Protein AF-A0A377D0I1-F1 (afdb_monomer)

Mean predicted aligned error: 7.3 Å

Organism: Escherichia coli (NCBI:txid562)

Solvent-accessible surface area (backbone atoms only — not comparable to full-atom values): 4989 Å² total; per-residue (Å²): 130,85,79,76,65,96,58,56,69,66,63,54,50,51,54,51,51,54,55,48,50,52,42,58,75,68,64,50,51,72,68,58,45,52,50,52,52,51,52,51,54,54,47,49,41,67,73,78,37,62,79,93,48,34,64,62,50,53,66,56,45,60,59,49,53,56,50,52,52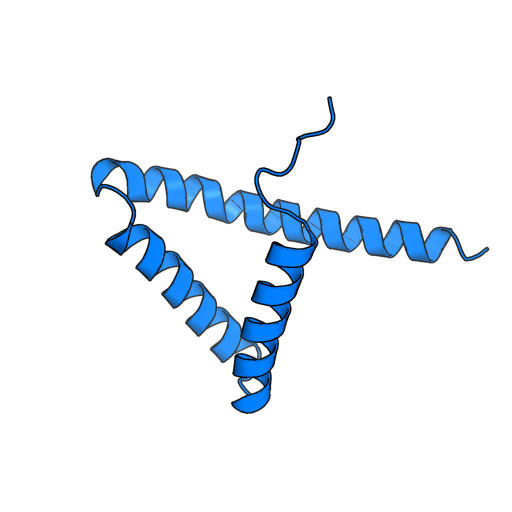,53,52,53,54,50,53,53,54,55,58,59,67,64,78,113

Structure (mmCIF, N/CA/C/O backbone):
data_AF-A0A377D0I1-F1
#
_entry.id   AF-A0A377D0I1-F1
#
loop_
_atom_site.group_PDB
_atom_site.id
_atom_site.type_symbol
_atom_site.label_atom_id
_atom_site.label_alt_id
_atom_site.label_comp_id
_atom_site.label_asym_id
_atom_site.label_entity_id
_atom_site.label_seq_id
_atom_site.pdbx_PDB_ins_code
_atom_site.Cartn_x
_atom_site.Cartn_y
_atom_site.Cartn_z
_atom_site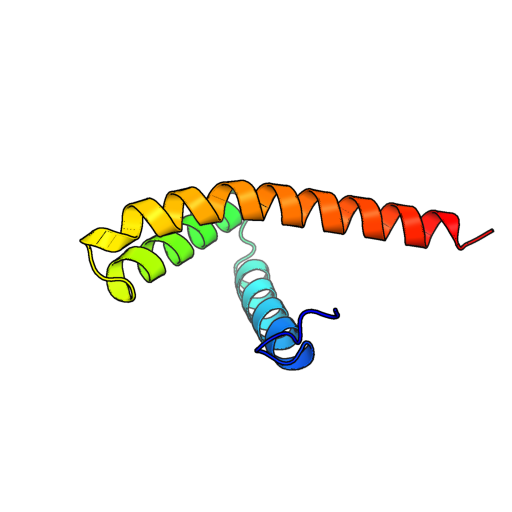.occupancy
_atom_site.B_iso_or_equiv
_atom_site.auth_seq_id
_atom_site.auth_comp_id
_atom_site.auth_asym_id
_atom_site.auth_atom_id
_atom_site.pdbx_PDB_model_num
ATOM 1 N N . MET A 1 1 ? 22.821 12.261 8.252 1.00 33.25 1 MET A N 1
ATOM 2 C CA . MET A 1 1 ? 22.194 13.244 7.340 1.00 33.25 1 MET A CA 1
ATOM 3 C C . MET A 1 1 ? 20.693 13.001 7.351 1.00 33.25 1 MET A C 1
ATOM 5 O O . MET A 1 1 ? 20.322 11.834 7.229 1.00 33.25 1 MET A O 1
ATOM 9 N N . PRO A 1 2 ? 19.841 14.021 7.550 1.00 38.12 2 PRO A N 1
ATOM 10 C CA . PRO A 1 2 ? 18.401 13.829 7.473 1.00 38.12 2 PRO A CA 1
ATOM 11 C C . PRO A 1 2 ? 18.056 13.487 6.022 1.00 38.12 2 PRO A C 1
ATOM 13 O O . PRO A 1 2 ? 18.474 14.176 5.093 1.00 38.12 2 PRO A O 1
ATOM 16 N N . GLN A 1 3 ? 17.377 12.361 5.823 1.00 46.34 3 GLN A N 1
ATOM 17 C CA . GLN A 1 3 ? 16.807 12.001 4.531 1.00 46.34 3 GLN A CA 1
ATOM 18 C C . GLN A 1 3 ? 15.722 13.042 4.258 1.00 46.34 3 GLN A C 1
ATOM 20 O O . GLN A 1 3 ? 14.672 13.000 4.890 1.00 46.34 3 GLN A O 1
ATOM 25 N N . ILE A 1 4 ? 16.004 14.018 3.395 1.00 48.62 4 ILE A N 1
ATOM 26 C CA . ILE A 1 4 ? 14.996 14.972 2.936 1.00 48.62 4 ILE A CA 1
ATOM 27 C C . ILE A 1 4 ? 13.953 14.136 2.194 1.00 48.62 4 ILE A C 1
ATOM 29 O O . ILE A 1 4 ? 14.239 13.600 1.119 1.00 48.62 4 ILE A O 1
ATOM 33 N N . SER A 1 5 ? 12.785 13.939 2.808 1.00 62.25 5 SER A N 1
ATOM 34 C CA . SER A 1 5 ? 11.662 13.279 2.153 1.00 62.25 5 SER A CA 1
ATOM 35 C C . SER A 1 5 ? 11.380 14.025 0.855 1.00 62.25 5 SER A C 1
ATOM 37 O O . SER A 1 5 ? 11.218 15.241 0.834 1.00 62.25 5 SER A O 1
ATOM 39 N N . ARG A 1 6 ? 11.361 13.292 -0.260 1.00 70.62 6 ARG A N 1
ATOM 40 C CA . ARG A 1 6 ? 11.103 13.846 -1.600 1.00 70.62 6 ARG A CA 1
ATOM 41 C C . ARG A 1 6 ? 9.667 14.382 -1.759 1.00 70.62 6 ARG A C 1
ATOM 43 O O . ARG A 1 6 ? 9.354 14.961 -2.791 1.00 70.62 6 ARG A O 1
ATOM 50 N N . TYR A 1 7 ? 8.827 14.149 -0.753 1.00 78.75 7 TYR A N 1
ATOM 51 C CA . TYR A 1 7 ? 7.416 14.504 -0.645 1.00 78.75 7 TYR A CA 1
ATOM 52 C C . TYR A 1 7 ? 7.204 15.208 0.698 1.00 78.75 7 TYR A C 1
ATOM 54 O O . TYR A 1 7 ? 7.898 14.863 1.659 1.00 78.75 7 TYR A O 1
ATOM 62 N N . SER A 1 8 ? 6.278 16.169 0.770 1.00 82.44 8 SER A N 1
ATOM 63 C CA . SER A 1 8 ? 5.925 16.784 2.052 1.00 82.44 8 SER A CA 1
ATOM 64 C C . SER A 1 8 ? 5.141 15.800 2.915 1.00 82.44 8 SER A C 1
ATOM 66 O O . SER A 1 8 ? 4.363 14.990 2.400 1.00 82.44 8 SER A O 1
ATOM 68 N N . ASP A 1 9 ? 5.338 15.881 4.229 1.00 81.81 9 ASP A N 1
ATOM 69 C CA . ASP A 1 9 ? 4.613 15.038 5.177 1.00 81.81 9 ASP A CA 1
ATOM 70 C C . ASP A 1 9 ? 3.097 15.275 5.058 1.00 81.81 9 ASP A C 1
ATOM 72 O O . ASP A 1 9 ? 2.332 14.314 5.010 1.00 81.81 9 ASP A O 1
ATOM 76 N N . GLU A 1 10 ? 2.665 16.525 4.842 1.00 86.19 10 GLU A N 1
ATOM 77 C CA . GLU A 1 10 ? 1.248 16.868 4.646 1.00 86.19 10 GLU A CA 1
ATOM 78 C C . GLU A 1 10 ? 0.639 16.177 3.421 1.00 86.19 10 GLU A C 1
ATOM 80 O O . GLU A 1 10 ? -0.472 15.654 3.493 1.00 86.19 10 GLU A O 1
ATOM 85 N N . GLN A 1 11 ? 1.357 16.138 2.292 1.00 86.31 11 GLN A N 1
ATOM 86 C CA . GLN A 1 11 ? 0.866 15.478 1.081 1.00 86.31 11 GLN A CA 1
ATOM 87 C C . GLN A 1 11 ? 0.695 13.971 1.312 1.00 86.31 11 GLN A C 1
ATOM 89 O O . GLN A 1 11 ? -0.268 13.367 0.839 1.00 86.31 11 GLN A O 1
ATOM 94 N N . VAL A 1 12 ? 1.627 13.353 2.041 1.00 85.50 12 VAL A N 1
ATOM 95 C CA . VAL A 1 12 ? 1.560 11.926 2.377 1.00 85.50 12 VAL A CA 1
ATOM 96 C C . VAL A 1 12 ? 0.395 11.646 3.327 1.00 85.50 12 VAL A C 1
ATOM 98 O O . VAL A 1 12 ? -0.349 10.690 3.110 1.00 85.50 12 VAL A O 1
ATOM 101 N N . GLU A 1 13 ? 0.212 12.473 4.354 1.00 87.25 13 GLU A N 1
ATOM 102 C CA . GLU A 1 13 ? -0.874 12.334 5.326 1.00 87.25 13 GLU A CA 1
ATOM 103 C C . GLU A 1 13 ? -2.254 12.507 4.690 1.00 87.25 13 GLU A C 1
ATOM 105 O O . GLU A 1 13 ? -3.143 11.698 4.955 1.00 87.25 13 GLU A O 1
ATOM 110 N N . GLN A 1 14 ? -2.423 13.489 3.799 1.00 92.25 14 GLN A N 1
ATOM 111 C CA . GLN A 1 14 ? -3.674 13.697 3.063 1.00 92.25 14 GLN A CA 1
ATOM 112 C C . GLN A 1 14 ? -4.052 12.467 2.233 1.00 92.25 14 GLN A C 1
ATOM 114 O O . GLN A 1 14 ? -5.164 11.954 2.359 1.00 92.25 14 GLN A O 1
ATOM 119 N N . LEU A 1 15 ? -3.110 11.933 1.448 1.00 92.56 15 LEU A N 1
ATOM 120 C CA . LEU A 1 15 ? -3.352 10.733 0.643 1.00 92.56 15 LEU A CA 1
ATOM 121 C C . LEU A 1 15 ? -3.683 9.514 1.515 1.00 92.56 15 LEU A C 1
ATOM 123 O O . LEU A 1 15 ? -4.560 8.724 1.168 1.00 92.56 15 LEU A O 1
ATOM 127 N N . LEU A 1 16 ? -3.008 9.352 2.657 1.00 90.19 16 LEU A N 1
ATOM 128 C CA . LEU A 1 16 ? -3.319 8.273 3.595 1.00 90.19 16 LEU A CA 1
ATOM 129 C C . LEU A 1 16 ? -4.725 8.418 4.184 1.00 90.19 16 LEU A C 1
ATOM 131 O O . LEU A 1 16 ? -5.453 7.427 4.240 1.00 90.19 16 LEU A O 1
ATOM 135 N N . ALA A 1 17 ? -5.118 9.625 4.592 1.00 92.25 17 ALA A N 1
ATOM 136 C CA . ALA A 1 17 ? -6.442 9.891 5.142 1.00 92.25 17 ALA A CA 1
ATOM 137 C C . ALA A 1 17 ? -7.549 9.616 4.113 1.00 92.25 17 ALA A C 1
ATOM 139 O O . ALA A 1 17 ? -8.540 8.964 4.433 1.00 92.25 17 ALA A O 1
ATOM 140 N N . GLU A 1 18 ? -7.368 10.041 2.862 1.00 95.94 18 GLU A N 1
ATOM 141 C CA . GLU A 1 18 ? -8.322 9.765 1.784 1.00 95.94 18 GLU A CA 1
ATOM 142 C C . GLU A 1 18 ? -8.490 8.263 1.527 1.00 95.94 18 GLU A C 1
ATOM 144 O O . GLU A 1 18 ? -9.616 7.774 1.417 1.00 95.94 18 GLU A O 1
ATOM 149 N N . LEU A 1 19 ? -7.388 7.510 1.487 1.00 93.75 19 LEU A N 1
ATOM 150 C CA . LEU A 1 19 ? -7.435 6.059 1.295 1.00 93.75 19 LEU A CA 1
ATOM 151 C C . LEU A 1 19 ? -8.112 5.345 2.472 1.00 93.75 19 LEU A C 1
ATOM 153 O O . LEU A 1 19 ? -8.915 4.436 2.252 1.00 93.75 19 LEU A O 1
ATOM 157 N N . LEU A 1 20 ? -7.831 5.767 3.708 1.00 92.94 20 LEU A N 1
ATOM 158 C CA . LEU A 1 20 ? -8.501 5.239 4.899 1.00 92.94 20 LEU A CA 1
ATOM 159 C C . LEU A 1 20 ? -10.004 5.524 4.861 1.00 92.94 20 LEU A C 1
ATOM 161 O O . LEU A 1 20 ? -10.796 4.600 5.032 1.00 92.94 20 LEU A O 1
ATOM 165 N N . ASN A 1 21 ? -10.399 6.753 4.526 1.00 95.81 21 ASN A N 1
ATOM 166 C CA . ASN A 1 21 ? -11.804 7.140 4.403 1.00 95.81 21 ASN A CA 1
ATOM 167 C C . ASN A 1 21 ? -12.558 6.275 3.383 1.00 95.81 21 ASN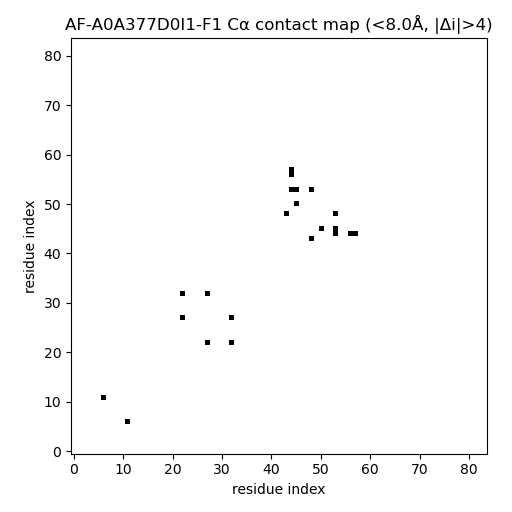 A C 1
ATOM 169 O O . ASN A 1 21 ? -13.718 5.929 3.604 1.00 95.81 21 ASN A O 1
ATOM 173 N N . VAL A 1 22 ? -11.922 5.893 2.268 1.00 96.31 22 VAL A N 1
ATOM 174 C CA . VAL A 1 22 ? -12.527 4.972 1.291 1.00 96.31 22 VAL A CA 1
ATOM 175 C C . VAL A 1 22 ? -12.757 3.591 1.910 1.00 96.31 22 VAL A C 1
ATOM 177 O O . VAL A 1 22 ? -13.854 3.045 1.786 1.00 96.31 22 VAL A O 1
ATOM 180 N N . LEU A 1 23 ? -11.765 3.029 2.603 1.00 95.00 23 LEU A N 1
ATOM 181 C CA . LEU A 1 23 ? -11.902 1.717 3.247 1.00 95.00 23 LEU A CA 1
ATOM 182 C C . LEU A 1 23 ? -12.982 1.727 4.342 1.00 95.00 23 LEU A C 1
ATOM 184 O O . LEU A 1 23 ? -13.816 0.819 4.394 1.00 95.00 23 LEU A O 1
ATOM 188 N N . GLU A 1 24 ? -13.026 2.784 5.156 1.00 93.81 24 GLU A N 1
ATOM 189 C CA . GLU A 1 24 ? -14.031 2.978 6.206 1.00 93.81 24 GLU A CA 1
ATOM 190 C C . GLU A 1 24 ? -15.440 3.155 5.638 1.00 93.81 24 GLU A C 1
ATOM 192 O O . GLU A 1 24 ? -16.382 2.505 6.098 1.00 93.81 24 GLU A O 1
ATOM 197 N N . LYS A 1 25 ? -15.595 3.971 4.586 1.00 96.50 25 LYS A N 1
ATOM 198 C CA . LYS A 1 25 ? -16.876 4.181 3.892 1.00 96.50 25 LYS A CA 1
ATOM 199 C C . LYS A 1 25 ? -17.480 2.867 3.404 1.00 96.50 25 LYS A C 1
ATOM 201 O O . LYS A 1 25 ? -18.694 2.679 3.482 1.00 96.50 25 LYS A O 1
ATOM 206 N N . HIS A 1 26 ? -16.642 1.963 2.906 1.00 95.62 26 HIS A N 1
ATOM 207 C CA . HIS A 1 26 ? -17.062 0.644 2.440 1.00 95.62 26 HIS A CA 1
ATOM 208 C C . HIS A 1 26 ? -17.143 -0.405 3.558 1.00 95.62 26 HIS A C 1
ATOM 210 O O . HIS A 1 26 ? -17.509 -1.545 3.277 1.00 95.6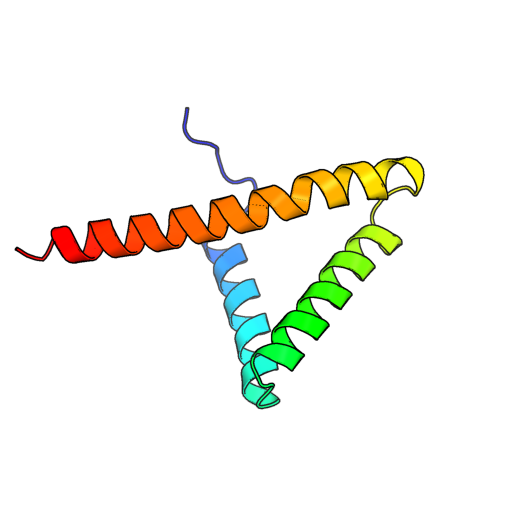2 26 HIS A O 1
ATOM 216 N N . LYS A 1 27 ? -16.841 -0.032 4.812 1.00 94.00 27 LYS A N 1
ATOM 217 C CA . LYS A 1 27 ? -16.776 -0.931 5.975 1.00 94.00 27 LYS A CA 1
ATOM 218 C C . LYS A 1 27 ? -15.957 -2.186 5.670 1.00 94.00 27 LYS A C 1
ATOM 220 O O . LYS A 1 27 ? -16.342 -3.295 6.043 1.00 94.00 27 LYS A O 1
ATOM 225 N N . ALA A 1 28 ? -14.862 -2.012 4.932 1.00 94.12 28 ALA A N 1
ATOM 226 C CA . ALA A 1 28 ? -14.035 -3.124 4.509 1.00 94.12 28 ALA A CA 1
ATOM 227 C C . ALA A 1 28 ? -13.369 -3.749 5.747 1.00 94.12 28 ALA A C 1
ATOM 229 O O . ALA A 1 28 ? -12.655 -3.044 6.466 1.00 94.12 28 ALA A O 1
ATOM 230 N N . PRO A 1 29 ? -13.569 -5.051 6.021 1.00 95.00 29 PRO A N 1
ATOM 231 C CA . PRO A 1 29 ? -12.850 -5.708 7.101 1.00 95.00 29 PRO A CA 1
ATOM 232 C C . PRO A 1 29 ? -11.343 -5.728 6.801 1.00 95.00 29 PRO A C 1
ATOM 234 O O . PRO A 1 29 ? -10.896 -5.455 5.679 1.00 95.00 29 PRO A O 1
ATOM 237 N N . THR A 1 30 ? -10.533 -5.998 7.825 1.00 92.00 30 THR A N 1
ATOM 238 C CA . THR A 1 30 ? -9.069 -5.893 7.734 1.00 92.00 30 THR A CA 1
ATOM 239 C C . THR A 1 30 ? -8.481 -6.795 6.649 1.00 92.00 30 THR A C 1
ATOM 241 O O . THR A 1 30 ? -7.599 -6.364 5.912 1.00 92.00 30 THR A O 1
ATOM 244 N N . ASP A 1 31 ? -8.981 -8.019 6.509 1.00 94.94 31 ASP A N 1
ATOM 245 C CA . ASP A 1 31 ? -8.563 -8.980 5.487 1.00 94.94 31 ASP A CA 1
ATOM 246 C C . ASP A 1 31 ? -8.848 -8.472 4.063 1.00 94.94 31 ASP A C 1
ATOM 248 O O . ASP A 1 31 ? -7.947 -8.471 3.220 1.00 94.94 31 ASP A O 1
ATOM 252 N N . LEU A 1 32 ? -10.053 -7.945 3.810 1.00 93.25 32 LEU A N 1
ATOM 253 C CA . LEU A 1 32 ? -10.411 -7.345 2.521 1.00 93.25 32 LEU A CA 1
ATOM 254 C C . LEU A 1 32 ? -9.559 -6.106 2.224 1.00 93.25 32 LEU A C 1
ATOM 256 O O . LEU A 1 32 ? -9.064 -5.944 1.108 1.00 93.25 32 LEU A O 1
ATOM 260 N N . SER A 1 33 ? -9.353 -5.252 3.226 1.00 94.44 33 SER A N 1
ATOM 261 C CA . SER A 1 33 ? -8.529 -4.047 3.101 1.00 94.44 33 SER A CA 1
ATOM 262 C C . SER A 1 33 ? -7.087 -4.392 2.723 1.00 94.44 33 SER A C 1
ATOM 264 O O . SER A 1 33 ? -6.539 -3.822 1.780 1.00 94.44 33 SER A O 1
ATOM 266 N N . LEU A 1 34 ? -6.483 -5.374 3.402 1.00 93.62 34 LEU A N 1
ATOM 267 C CA . LEU A 1 34 ? -5.132 -5.847 3.094 1.00 93.62 34 LEU A CA 1
ATOM 268 C C . LEU A 1 34 ? -5.045 -6.472 1.694 1.00 93.62 34 LEU A C 1
ATOM 270 O O . LEU A 1 34 ? -4.083 -6.204 0.973 1.00 93.62 34 LEU A O 1
ATOM 274 N N . MET A 1 35 ? -6.053 -7.246 1.279 1.00 93.75 35 MET A N 1
ATOM 275 C CA . MET A 1 35 ? -6.109 -7.825 -0.067 1.00 93.75 35 MET A CA 1
ATOM 276 C C . MET A 1 35 ? -6.169 -6.740 -1.153 1.00 93.75 35 MET A C 1
ATOM 278 O O . MET A 1 35 ? -5.404 -6.782 -2.117 1.00 93.75 35 MET A O 1
ATOM 282 N N . VAL A 1 36 ? -7.047 -5.744 -0.998 1.00 95.19 36 VAL A N 1
ATOM 283 C CA . VAL A 1 36 ? -7.206 -4.652 -1.973 1.00 95.19 36 VAL A CA 1
ATOM 284 C C . VAL A 1 36 ? -5.948 -3.786 -2.047 1.00 95.19 36 VAL A C 1
ATOM 286 O O . VAL A 1 36 ? -5.501 -3.463 -3.147 1.00 95.19 36 VAL A O 1
ATOM 289 N N . LEU A 1 37 ? -5.328 -3.462 -0.908 1.00 93.56 37 LEU A N 1
ATOM 290 C CA . LEU A 1 37 ? -4.065 -2.717 -0.877 1.00 93.56 37 LEU A CA 1
ATOM 291 C C . LEU A 1 37 ? -2.927 -3.500 -1.549 1.00 93.56 37 LEU A C 1
ATOM 293 O O . LEU A 1 37 ? -2.161 -2.925 -2.322 1.00 93.56 37 LEU A O 1
ATOM 297 N N . GLY A 1 38 ? -2.846 -4.817 -1.332 1.00 93.31 38 GLY A N 1
ATOM 298 C CA . GLY A 1 38 ? -1.900 -5.685 -2.040 1.00 93.31 38 GLY A CA 1
ATOM 299 C C . GLY A 1 38 ? -2.118 -5.684 -3.559 1.00 93.31 38 GLY A C 1
ATOM 300 O O . GLY A 1 38 ? -1.166 -5.528 -4.330 1.00 93.31 38 GLY A O 1
ATOM 301 N N . ASN A 1 39 ? -3.373 -5.776 -4.002 1.00 94.31 39 ASN A N 1
ATOM 302 C CA . ASN A 1 39 ? -3.735 -5.690 -5.421 1.00 94.31 39 ASN A CA 1
ATOM 303 C C . ASN A 1 39 ? -3.399 -4.318 -6.023 1.00 94.31 39 ASN A C 1
ATOM 305 O O . ASN A 1 39 ? -2.911 -4.237 -7.147 1.00 94.31 39 ASN A O 1
ATOM 309 N N . MET A 1 40 ? -3.586 -3.233 -5.270 1.00 93.12 40 MET A N 1
ATOM 310 C CA . MET A 1 40 ? -3.215 -1.888 -5.708 1.00 93.12 40 MET A CA 1
ATOM 311 C C . MET A 1 40 ? -1.698 -1.754 -5.901 1.00 93.12 40 MET A C 1
ATOM 313 O O . MET A 1 40 ? -1.252 -1.275 -6.943 1.00 93.12 40 MET A O 1
ATOM 317 N N . VAL A 1 41 ? -0.897 -2.223 -4.938 1.00 93.06 41 VAL A N 1
ATOM 318 C CA . VAL A 1 41 ? 0.573 -2.202 -5.031 1.00 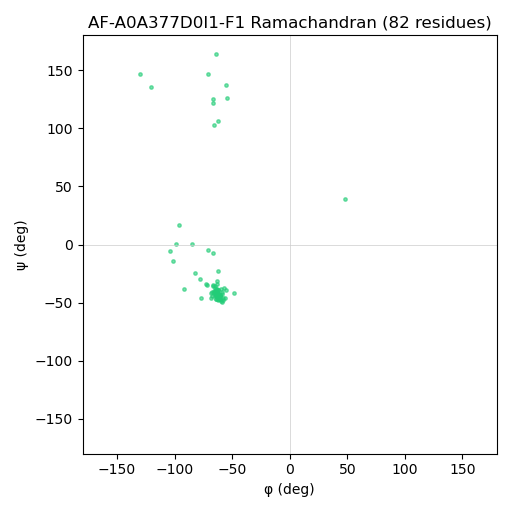93.06 41 VAL A CA 1
ATOM 319 C C . VAL A 1 41 ? 1.062 -3.019 -6.228 1.00 93.06 41 VAL A C 1
ATOM 321 O O . VAL A 1 41 ? 1.892 -2.545 -7.006 1.00 93.06 41 VAL A O 1
ATOM 324 N N . THR A 1 42 ? 0.541 -4.232 -6.416 1.00 93.75 42 THR A N 1
ATOM 325 C CA . THR A 1 42 ? 0.941 -5.086 -7.546 1.00 93.75 42 THR A CA 1
ATOM 326 C C . THR A 1 42 ? 0.504 -4.504 -8.889 1.00 93.75 42 THR A C 1
ATOM 328 O O . THR A 1 42 ? 1.270 -4.570 -9.850 1.00 93.75 42 THR A O 1
ATOM 331 N N . ASN A 1 43 ? -0.666 -3.860 -8.959 1.00 94.88 43 ASN A N 1
ATOM 332 C CA . ASN A 1 43 ? -1.106 -3.141 -10.151 1.00 94.88 43 ASN A CA 1
ATOM 333 C C . ASN A 1 43 ? -0.142 -1.998 -10.508 1.00 94.88 43 ASN A C 1
ATOM 335 O O . ASN A 1 43 ? 0.310 -1.933 -11.647 1.00 94.88 43 ASN A O 1
ATOM 339 N N . LEU A 1 44 ? 0.264 -1.171 -9.535 1.00 94.06 44 LEU A N 1
ATOM 340 C CA . LEU A 1 44 ? 1.239 -0.091 -9.751 1.00 94.06 44 LEU A CA 1
ATOM 341 C C . LEU A 1 44 ? 2.585 -0.613 -10.272 1.00 94.06 44 LEU A C 1
ATOM 343 O O . LEU A 1 44 ? 3.160 -0.036 -11.195 1.00 94.06 44 LEU A O 1
ATOM 347 N N . ILE A 1 45 ? 3.083 -1.721 -9.717 1.00 93.69 45 ILE A N 1
ATOM 348 C CA . ILE A 1 45 ? 4.317 -2.359 -10.199 1.00 93.69 45 ILE A CA 1
ATOM 349 C C . ILE A 1 45 ? 4.131 -2.873 -11.634 1.00 93.69 45 ILE A C 1
ATOM 351 O O . ILE A 1 45 ? 5.032 -2.748 -12.462 1.00 93.69 45 ILE A O 1
ATOM 355 N N . ASN A 1 46 ? 2.967 -3.425 -11.966 1.00 93.81 46 ASN A N 1
ATOM 356 C CA . ASN A 1 46 ? 2.701 -3.945 -13.303 1.00 93.81 46 ASN A CA 1
ATOM 357 C C . ASN A 1 46 ? 2.518 -2.853 -14.363 1.00 93.81 46 ASN A C 1
ATOM 359 O O . ASN A 1 46 ? 2.921 -3.063 -15.506 1.00 93.81 46 ASN A O 1
ATOM 363 N N . THR A 1 47 ? 1.947 -1.701 -14.019 1.00 94.44 47 THR A N 1
ATOM 364 C CA . THR A 1 47 ? 1.662 -0.635 -14.992 1.00 94.44 47 THR A CA 1
ATOM 365 C C . THR A 1 47 ? 2.790 0.379 -15.114 1.00 94.44 47 THR A C 1
ATOM 367 O O . THR A 1 47 ? 3.077 0.846 -16.212 1.00 94.44 47 THR A O 1
ATOM 370 N N . SER A 1 48 ? 3.435 0.721 -14.000 1.00 92.06 48 SER A N 1
ATOM 371 C CA . SER A 1 48 ? 4.317 1.891 -13.922 1.00 92.06 48 SER A CA 1
ATOM 372 C C . SER A 1 48 ? 5.803 1.534 -13.930 1.00 92.06 48 SER A C 1
ATOM 374 O O . SER A 1 48 ? 6.644 2.428 -13.978 1.00 92.06 48 SER A O 1
ATOM 376 N N . ILE A 1 49 ? 6.144 0.239 -13.893 1.00 92.94 49 ILE A N 1
ATOM 377 C CA . ILE A 1 49 ? 7.525 -0.258 -13.872 1.00 92.94 49 ILE A CA 1
ATOM 378 C C . ILE A 1 49 ? 7.782 -1.166 -15.078 1.00 92.94 49 ILE A C 1
ATOM 380 O O . ILE A 1 49 ? 6.993 -2.064 -15.403 1.00 92.94 49 ILE A O 1
ATOM 384 N N . ALA A 1 50 ? 8.940 -0.966 -15.714 1.00 95.06 50 ALA A N 1
ATOM 385 C CA . ALA A 1 50 ? 9.412 -1.807 -16.807 1.00 95.06 50 ALA A CA 1
ATOM 386 C C . ALA A 1 50 ? 9.475 -3.290 -16.378 1.00 95.06 50 ALA A C 1
ATOM 388 O O . ALA A 1 50 ? 9.976 -3.573 -15.286 1.00 95.06 50 ALA A O 1
ATOM 389 N N . PRO A 1 51 ? 9.038 -4.249 -17.222 1.00 93.56 51 PRO A N 1
ATOM 390 C CA . PRO A 1 51 ? 8.945 -5.667 -16.856 1.00 93.56 51 PRO A CA 1
ATOM 391 C C . PRO A 1 51 ? 10.201 -6.237 -16.186 1.00 93.56 51 PRO A C 1
ATOM 393 O O . PRO A 1 51 ? 10.099 -6.913 -15.166 1.00 93.56 51 PRO A O 1
ATOM 396 N N . ALA A 1 52 ? 11.384 -5.881 -16.696 1.00 95.62 52 ALA A N 1
ATOM 397 C CA . ALA A 1 52 ? 12.671 -6.347 -16.181 1.00 95.62 52 ALA A CA 1
ATOM 398 C C . ALA A 1 52 ? 12.968 -5.923 -14.726 1.00 95.62 52 ALA A C 1
ATOM 400 O O . ALA A 1 52 ? 13.770 -6.564 -14.054 1.00 95.62 52 ALA A O 1
ATOM 401 N N . GLN A 1 53 ? 12.337 -4.856 -14.225 1.00 94.00 53 GLN A N 1
ATOM 402 C CA . GLN A 1 53 ? 12.605 -4.299 -12.893 1.00 94.00 53 GLN A CA 1
ATOM 403 C C . GLN A 1 53 ? 11.551 -4.690 -11.848 1.00 94.00 53 GLN A C 1
ATOM 405 O O . GLN A 1 53 ? 11.795 -4.550 -10.649 1.00 94.00 53 GLN A O 1
ATOM 410 N N . ARG A 1 54 ? 10.390 -5.210 -12.268 1.00 94.19 54 ARG A N 1
ATOM 411 C CA . ARG A 1 54 ? 9.246 -5.482 -11.377 1.00 94.19 54 ARG A CA 1
ATOM 412 C C . ARG A 1 54 ? 9.609 -6.401 -10.217 1.00 94.19 54 ARG A C 1
ATOM 414 O O . ARG A 1 54 ? 9.302 -6.083 -9.071 1.00 94.19 54 ARG A O 1
ATOM 421 N N . GLN A 1 55 ? 10.320 -7.493 -10.505 1.00 92.06 55 GLN A N 1
ATOM 422 C CA . GLN A 1 55 ? 10.729 -8.459 -9.485 1.00 92.06 55 GLN A CA 1
ATOM 423 C C . GLN A 1 55 ? 11.685 -7.838 -8.459 1.00 92.06 55 GLN A C 1
ATOM 425 O O . GLN A 1 55 ? 11.533 -8.054 -7.259 1.00 92.06 55 GLN A O 1
ATOM 430 N N . ALA A 1 56 ? 12.646 -7.029 -8.913 1.00 93.06 56 ALA A N 1
ATOM 431 C CA . ALA A 1 56 ? 13.599 -6.362 -8.030 1.00 93.06 56 ALA A CA 1
ATOM 432 C C . ALA A 1 56 ? 12.902 -5.359 -7.095 1.00 93.06 56 ALA A C 1
ATOM 434 O O . ALA A 1 56 ? 13.223 -5.288 -5.905 1.00 93.06 56 ALA A O 1
ATOM 435 N N . ILE A 1 57 ? 11.909 -4.626 -7.608 1.00 92.00 57 ILE A N 1
ATOM 436 C CA . ILE A 1 57 ? 11.111 -3.688 -6.810 1.00 92.00 57 ILE A CA 1
ATOM 437 C C . ILE A 1 57 ? 10.225 -4.435 -5.812 1.00 92.00 57 ILE A C 1
ATOM 439 O O . ILE A 1 57 ? 10.225 -4.078 -4.635 1.00 92.00 57 ILE A O 1
ATOM 443 N N . ALA A 1 58 ? 9.534 -5.498 -6.234 1.00 90.50 58 ALA A N 1
ATOM 444 C CA . ALA A 1 58 ? 8.714 -6.318 -5.343 1.00 90.50 58 ALA A CA 1
ATOM 445 C C . ALA A 1 58 ? 9.545 -6.903 -4.185 1.00 90.50 58 ALA A C 1
ATOM 447 O O . ALA A 1 58 ? 9.180 -6.758 -3.017 1.00 90.50 58 ALA A O 1
ATOM 448 N N . ASN A 1 59 ? 10.722 -7.459 -4.495 1.00 91.06 59 ASN A N 1
ATOM 449 C CA . ASN A 1 59 ? 11.647 -8.008 -3.500 1.00 91.06 59 ASN A CA 1
ATOM 450 C C . ASN A 1 59 ? 12.173 -6.939 -2.528 1.00 91.06 59 ASN A C 1
ATOM 452 O O . ASN A 1 59 ? 12.440 -7.239 -1.369 1.00 91.06 59 ASN A O 1
ATOM 456 N N . SER A 1 60 ? 12.310 -5.692 -2.983 1.00 88.50 60 SER A N 1
ATOM 457 C CA . SER A 1 60 ? 12.759 -4.572 -2.147 1.00 88.50 60 SER A CA 1
ATOM 458 C C . SER A 1 60 ? 11.629 -3.966 -1.304 1.00 88.50 60 SER A C 1
ATOM 460 O O . SER A 1 60 ? 11.887 -3.353 -0.265 1.00 88.50 60 SER A O 1
ATOM 462 N N . PHE A 1 61 ? 10.375 -4.121 -1.736 1.00 89.50 61 PHE A N 1
ATOM 463 C CA . PHE A 1 61 ? 9.200 -3.565 -1.068 1.00 89.50 61 PHE A CA 1
ATOM 464 C C . PHE A 1 61 ? 8.799 -4.371 0.175 1.00 89.50 61 PHE A C 1
ATOM 466 O O . PHE A 1 61 ? 8.588 -3.782 1.236 1.00 89.50 61 PHE A O 1
ATOM 473 N N . CYS A 1 62 ? 8.748 -5.705 0.088 1.00 85.81 62 CYS A N 1
ATOM 474 C CA . CYS A 1 62 ? 8.287 -6.549 1.201 1.00 85.81 62 CYS A CA 1
ATOM 475 C C . CYS A 1 62 ? 9.103 -6.362 2.500 1.00 85.81 62 CYS A C 1
ATOM 477 O O . CYS A 1 62 ? 8.495 -6.126 3.545 1.00 85.81 62 CYS A O 1
ATOM 479 N N . PRO A 1 63 ? 10.453 -6.367 2.483 1.00 87.31 63 PRO A N 1
ATOM 480 C CA . PRO A 1 63 ? 11.242 -6.123 3.692 1.00 87.31 63 PRO A CA 1
ATOM 481 C C . PRO A 1 63 ? 11.027 -4.718 4.264 1.00 87.31 63 PRO A C 1
ATOM 483 O O . PRO A 1 63 ? 11.028 -4.525 5.481 1.00 87.31 63 PRO A O 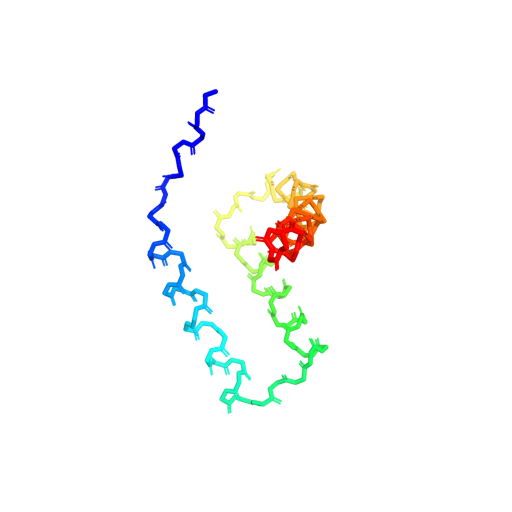1
ATOM 486 N N . ARG A 1 64 ? 10.806 -3.722 3.396 1.00 86.69 64 ARG A N 1
ATOM 487 C CA . ARG A 1 64 ? 10.559 -2.337 3.809 1.00 86.69 64 ARG A CA 1
ATOM 488 C C . ARG A 1 64 ? 9.256 -2.206 4.593 1.00 86.69 64 ARG A C 1
ATOM 490 O O . ARG A 1 64 ? 9.226 -1.435 5.549 1.00 86.69 64 ARG A O 1
ATOM 497 N N . LEU A 1 65 ? 8.218 -2.968 4.246 1.00 86.88 65 LEU A N 1
ATOM 498 C CA . LEU A 1 65 ? 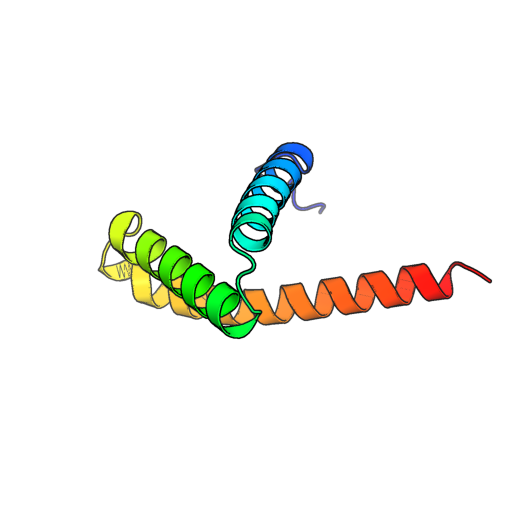6.962 -2.983 4.998 1.00 86.88 65 LEU A CA 1
ATOM 499 C C . LEU A 1 65 ? 7.177 -3.445 6.449 1.00 86.88 65 LEU A C 1
ATOM 501 O O . LEU A 1 65 ? 6.711 -2.787 7.378 1.00 86.88 65 LEU A O 1
ATOM 505 N N . THR A 1 66 ? 7.955 -4.509 6.654 1.00 85.94 66 THR A N 1
ATOM 506 C CA . THR A 1 66 ? 8.312 -5.000 7.996 1.00 85.94 66 THR A CA 1
ATOM 507 C C . THR A 1 66 ? 9.086 -3.953 8.795 1.00 85.94 66 THR A C 1
ATOM 509 O O . THR A 1 66 ? 8.782 -3.711 9.964 1.00 85.94 66 THR A O 1
ATOM 512 N N . VAL A 1 67 ? 10.042 -3.269 8.159 1.00 86.12 67 VAL A N 1
ATOM 513 C CA . VAL A 1 67 ? 10.793 -2.175 8.796 1.00 86.12 67 VAL A CA 1
ATOM 514 C C . VAL A 1 67 ? 9.871 -1.012 9.178 1.00 86.12 67 VAL A C 1
ATOM 516 O O . VAL A 1 67 ? 10.012 -0.454 10.264 1.00 86.12 67 VAL A O 1
ATOM 519 N N . LEU A 1 68 ? 8.913 -0.641 8.322 1.00 83.62 68 LEU A N 1
ATOM 520 C CA . LEU A 1 68 ? 7.938 0.417 8.618 1.00 83.62 68 LEU A CA 1
ATOM 521 C C . LEU A 1 68 ? 7.045 0.051 9.808 1.00 83.62 68 LEU A C 1
ATOM 523 O O . LEU A 1 68 ? 6.831 0.887 10.686 1.00 83.62 68 LEU A O 1
ATOM 527 N N . TYR A 1 69 ? 6.581 -1.199 9.870 1.00 84.56 69 TYR A N 1
ATOM 528 C CA . TYR A 1 69 ? 5.817 -1.709 11.007 1.00 84.56 69 TYR A CA 1
ATOM 529 C C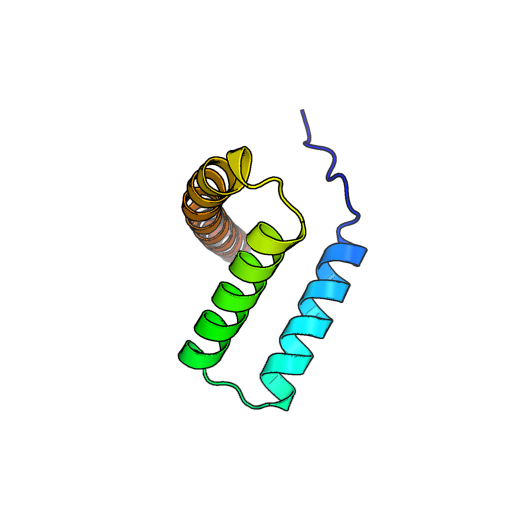 . TYR A 1 69 ? 6.620 -1.617 12.312 1.00 84.56 69 TYR A C 1
ATOM 531 O O . TYR A 1 69 ? 6.139 -1.063 13.300 1.00 84.56 69 TYR A O 1
ATOM 539 N N . GLN A 1 70 ? 7.873 -2.080 12.301 1.00 84.50 70 GLN A N 1
ATOM 540 C CA . GLN A 1 70 ? 8.760 -2.013 13.466 1.00 84.50 70 GLN A CA 1
ATOM 541 C C . GLN A 1 70 ? 9.027 -0.570 13.908 1.00 84.50 70 GLN A C 1
ATOM 543 O O . GLN A 1 70 ? 8.946 -0.272 15.095 1.00 84.50 70 GLN A O 1
ATOM 548 N N . ARG A 1 71 ? 9.293 0.346 12.967 1.00 82.19 71 ARG A N 1
ATOM 549 C CA . ARG A 1 71 ? 9.512 1.767 13.279 1.00 82.19 71 ARG A CA 1
ATOM 550 C C . ARG A 1 71 ? 8.299 2.408 13.944 1.00 82.19 71 ARG A C 1
ATOM 552 O O . ARG A 1 71 ? 8.472 3.123 14.925 1.00 82.19 71 ARG A O 1
ATOM 559 N N . ARG A 1 72 ? 7.087 2.139 13.444 1.00 81.00 72 ARG A N 1
ATOM 560 C CA . ARG A 1 72 ? 5.856 2.659 14.060 1.00 81.00 72 ARG A CA 1
ATOM 561 C C . ARG A 1 72 ? 5.624 2.081 15.455 1.00 81.00 72 ARG A C 1
ATOM 563 O O . ARG A 1 72 ? 5.278 2.834 16.355 1.00 81.00 72 ARG A O 1
ATOM 570 N N . GLN A 1 73 ? 5.886 0.792 15.661 1.00 80.62 73 GLN A N 1
ATOM 571 C CA . GLN A 1 73 ? 5.807 0.173 16.990 1.00 80.62 73 GLN A CA 1
ATOM 572 C C . GLN A 1 73 ? 6.810 0.788 17.981 1.00 80.62 73 GLN A C 1
ATOM 574 O O . GLN A 1 73 ? 6.459 1.059 19.126 1.00 80.62 73 GLN A O 1
ATOM 579 N N . SER A 1 74 ? 8.047 1.050 17.552 1.00 76.12 74 SER A N 1
ATOM 580 C CA . SER A 1 74 ? 9.061 1.684 18.404 1.00 76.12 74 SER A CA 1
ATOM 581 C C . SER A 1 74 ? 8.727 3.138 18.744 1.00 76.12 74 SER A C 1
ATOM 583 O O . SER A 1 74 ? 8.880 3.529 19.896 1.00 76.12 74 SER A O 1
ATOM 585 N N . ALA A 1 75 ? 8.222 3.917 17.782 1.00 74.38 75 ALA A N 1
ATOM 586 C CA . ALA A 1 75 ? 7.824 5.305 18.017 1.00 74.38 75 ALA A CA 1
ATOM 587 C C . ALA A 1 75 ? 6.686 5.415 19.047 1.00 74.38 75 ALA A C 1
ATOM 589 O O . ALA A 1 75 ? 6.735 6.282 19.913 1.00 74.38 75 ALA A O 1
ATOM 590 N N . LEU A 1 76 ? 5.712 4.496 19.005 1.00 64.31 76 LEU A N 1
ATOM 591 C CA . LEU A 1 76 ? 4.627 4.438 19.991 1.00 64.31 76 LEU A CA 1
ATOM 592 C C . LEU A 1 76 ? 5.136 4.109 21.405 1.00 64.31 76 LEU A C 1
ATOM 594 O O . LEU A 1 76 ? 4.663 4.687 22.380 1.00 64.31 76 LEU A O 1
ATOM 598 N N . ARG A 1 77 ? 6.138 3.227 21.526 1.00 60.69 77 ARG A N 1
ATOM 599 C CA . ARG A 1 77 ? 6.772 2.903 22.819 1.00 60.69 77 ARG A CA 1
ATOM 600 C C . ARG A 1 77 ? 7.549 4.080 23.402 1.00 60.69 77 ARG A C 1
ATOM 602 O O . ARG A 1 77 ? 7.600 4.241 24.615 1.00 60.69 77 ARG A O 1
ATOM 609 N N . GLU A 1 78 ? 8.163 4.893 22.550 1.00 60.47 78 GLU A N 1
ATOM 610 C CA . GLU A 1 78 ? 8.953 6.052 22.972 1.00 60.47 78 GLU A CA 1
ATOM 611 C C . GLU A 1 78 ? 8.071 7.246 23.372 1.00 60.47 78 GLU A C 1
ATOM 613 O O . GLU A 1 78 ? 8.440 8.005 24.265 1.00 60.47 78 GLU A O 1
ATOM 618 N N . THR A 1 79 ? 6.880 7.387 22.776 1.00 58.22 79 THR A N 1
ATOM 619 C CA . THR A 1 79 ? 5.867 8.357 23.226 1.00 58.22 79 THR A CA 1
ATOM 620 C C . THR A 1 79 ? 5.207 7.960 24.544 1.00 58.22 79 THR A C 1
ATOM 622 O O . THR A 1 79 ? 4.935 8.837 25.355 1.00 58.22 79 THR A O 1
ATOM 625 N N . ASP A 1 80 ? 4.999 6.662 24.783 1.00 54.94 80 ASP A N 1
ATOM 626 C CA . ASP A 1 80 ? 4.438 6.141 26.040 1.00 54.94 80 ASP A CA 1
ATOM 627 C C . ASP A 1 80 ? 5.424 6.345 27.209 1.00 54.94 80 ASP A C 1
ATOM 629 O O . ASP A 1 80 ? 5.071 6.875 28.256 1.00 54.94 80 ASP A O 1
ATOM 633 N N . ASN A 1 81 ? 6.720 6.096 26.976 1.00 54.78 81 ASN A N 1
ATOM 634 C CA . ASN A 1 81 ? 7.788 6.314 27.963 1.00 54.78 81 ASN A CA 1
ATOM 635 C C . ASN A 1 81 ? 8.130 7.786 28.268 1.00 54.78 81 ASN A C 1
ATOM 637 O O . ASN A 1 81 ? 8.993 8.038 29.107 1.00 54.78 81 ASN A O 1
ATOM 641 N N . ARG A 1 82 ? 7.518 8.750 27.572 1.00 48.09 82 ARG A N 1
ATOM 642 C CA . ARG A 1 82 ? 7.708 10.196 27.793 1.00 48.09 82 ARG A CA 1
ATOM 643 C C . ARG A 1 82 ? 6.603 10.827 28.643 1.00 48.09 82 ARG A C 1
ATOM 645 O O . ARG A 1 82 ? 6.636 12.035 28.861 1.00 48.09 82 ARG A O 1
ATOM 652 N N . LEU A 1 83 ? 5.629 10.034 29.090 1.00 43.62 83 LEU A N 1
ATOM 653 C CA . LEU A 1 83 ? 4.498 10.486 29.906 1.00 43.62 83 LEU A CA 1
ATOM 654 C C . LEU A 1 83 ? 4.710 10.288 31.423 1.00 43.62 83 LEU A C 1
ATOM 656 O O . LEU A 1 83 ? 3.751 10.402 32.186 1.00 43.62 83 LEU A O 1
ATOM 660 N N . TRP A 1 84 ? 5.953 10.068 31.866 1.00 46.12 84 TRP A N 1
ATOM 661 C CA . TRP A 1 84 ? 6.394 10.098 33.269 1.00 46.12 84 TRP A CA 1
ATOM 662 C C . TRP A 1 84 ? 7.745 10.798 33.415 1.00 46.12 84 TRP A C 1
ATOM 664 O O . TRP A 1 84 ? 8.661 10.498 32.614 1.00 46.12 84 TRP A O 1
#

Foldseek 3Di:
DPPPPPDDPVVVVVVVVVLVVVCVVVVPPPVRSVVVVVVVVLVCLVPVPDPVCSVVVVVVVVVVVVVVVVVVVVVVVVVVVVPD

Sequence (84 aa):
MPQISRYSDEQVEQLLAELLNVLEKHKAPTDLSLMVLGNMVTNLINTSIAPAQRQAIANSFCPRLTVLYQRRQSALRETDNRLW

pLDDT: mean 83.74, std 15.8, range [33.25, 96.5]

Secondary struc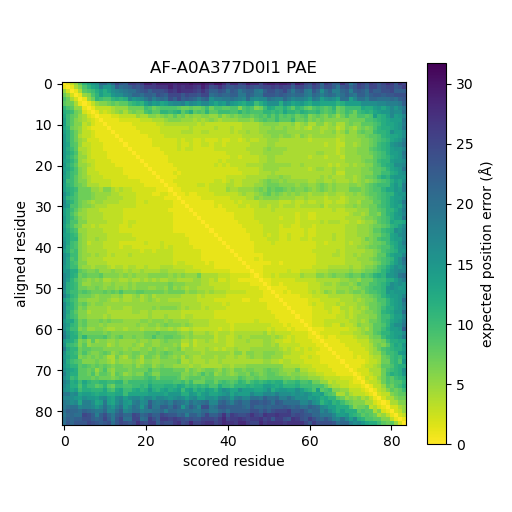ture (DSSP, 8-state):
-----SS-HHHHHHHHHHHHHHHHHTT--HHHHHHHHHHHHHHHHHHHS-HHHHHHHHHHHHHHHHHHHHHHHHHHHHHHTT--

InterPro domains:
  IPR009857 Uncharacterised protein family UPF0352 [MF_00816] (1-71)
  IPR009857 Uncharacterised protein family UPF0352 [PF07208] (26-65)
  IPR023202 YejL-like superfamily [SSF158651] (1-66)

Radius of gyration: 16.13 Å; Cα contacts (8 Å, |Δi|>4): 11; chains: 1; bounding box: 39×26×50 Å